Protein AF-A0A2A6LYE6-F1 (afdb_monomer)

Mean predicted aligned error: 15.82 Å

Solvent-accessible surface area (backbone atoms only 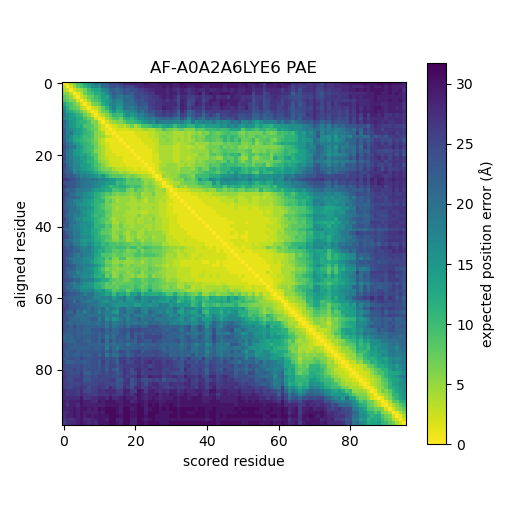— not comparable to full-atom values): 6492 Å² total; per-residue (Å²): 135,87,74,78,87,72,81,78,60,85,68,81,50,65,67,61,54,52,52,49,52,55,52,59,72,58,38,95,79,46,56,61,57,57,50,52,53,49,55,43,49,54,40,27,75,73,64,37,65,67,40,40,50,58,49,45,42,68,74,77,47,66,80,81,79,80,91,74,50,50,97,92,53,65,76,79,84,83,84,83,83,83,83,87,81,78,58,86,91,57,89,84,70,85,84,132

Organism: Rhizobium fredii (NCBI:txid380)

pLDDT: mean 75.56, std 13.83, range [36.78, 95.75]

Radius of gyration: 24.34 Å; Cα contacts (8 Å, |Δi|>4): 29; chains: 1; bounding box: 39×41×71 Å

Foldseek 3Di:
DDDPPPPPDPPPPVVVVVVVVVQVVVDPVSVVVVVVVVVLVVCVVVPPPVSVVVVCCVPVNDDDDDPQADPVGGDDDDDDDDDDDDDPVDPDDDDD

Sequence (96 aa):
MAGNANSGRKQEKPFRDALRMELAAAGEDNKALRKIARALIEKAEAGDMQAIKELADRTDGKVPQALIGDEENPINLIHKIERVIVDAANPDRSGI

Secondary structure (DSSP, 8-state):
----TTSSS----HHHHHHHHHHHHT-TT-HHHHHHHHHHHHHHHTT-HHHHHHHHHHHT-PPPPP----SSS--------------TT-------

Structure (mmCIF, N/CA/C/O backbone):
data_AF-A0A2A6LYE6-F1
#
_entry.id   AF-A0A2A6LYE6-F1
#
loop_
_atom_site.group_PDB
_atom_site.id
_atom_site.type_symbol
_atom_site.label_atom_id
_atom_site.label_alt_id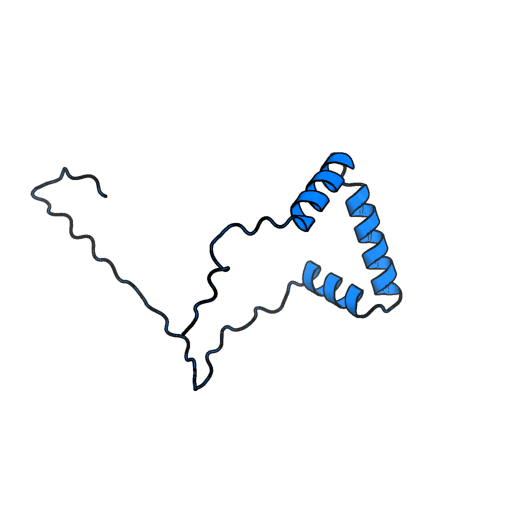
_atom_site.label_comp_id
_atom_site.label_asym_id
_atom_site.label_entity_id
_atom_site.label_seq_id
_atom_site.pdbx_PDB_ins_code
_atom_site.Cartn_x
_atom_site.Cartn_y
_atom_site.Cartn_z
_atom_site.occupancy
_atom_site.B_iso_or_equiv
_atom_site.auth_seq_id
_atom_site.auth_comp_id
_atom_site.auth_asym_id
_atom_site.auth_atom_id
_atom_site.pdbx_PDB_model_num
ATOM 1 N N . MET A 1 1 ? 2.066 -22.760 -28.550 1.00 37.84 1 MET A N 1
ATOM 2 C CA . MET A 1 1 ? 2.335 -21.803 -27.457 1.00 37.84 1 MET A CA 1
ATOM 3 C C . MET A 1 1 ? 1.039 -21.118 -27.058 1.00 37.84 1 MET A C 1
ATOM 5 O O . MET A 1 1 ? 0.419 -20.488 -27.904 1.00 37.84 1 MET A O 1
ATOM 9 N N . ALA A 1 2 ? 0.596 -21.282 -25.811 1.00 41.91 2 ALA A N 1
ATOM 10 C CA . ALA A 1 2 ? -0.600 -20.620 -25.300 1.00 41.91 2 ALA A CA 1
ATOM 11 C C . ALA A 1 2 ? -0.216 -19.240 -24.747 1.00 41.91 2 ALA A C 1
ATOM 13 O O . ALA A 1 2 ? 0.400 -19.139 -23.690 1.00 41.91 2 ALA A O 1
ATOM 14 N N . GLY A 1 3 ? -0.548 -18.179 -25.484 1.00 42.78 3 GLY A N 1
ATOM 15 C CA . GLY A 1 3 ? -0.505 -16.820 -24.956 1.00 42.78 3 GLY A CA 1
ATOM 16 C C . GLY A 1 3 ? -1.565 -16.668 -23.867 1.00 42.78 3 GLY A C 1
ATOM 17 O O . GLY A 1 3 ? -2.716 -17.058 -24.060 1.00 42.78 3 GLY A O 1
ATOM 18 N N . ASN A 1 4 ? -1.176 -16.129 -22.713 1.00 51.19 4 ASN A N 1
ATOM 19 C CA . ASN A 1 4 ? -2.092 -15.798 -21.629 1.00 51.19 4 ASN A CA 1
ATOM 20 C C . ASN A 1 4 ? -3.136 -14.781 -22.134 1.00 51.19 4 ASN A C 1
ATOM 22 O O . ASN A 1 4 ? -2.878 -13.580 -22.172 1.00 51.19 4 ASN A O 1
ATOM 26 N N . ALA A 1 5 ? -4.320 -15.271 -22.511 1.00 50.47 5 ALA A N 1
ATOM 27 C CA . ALA A 1 5 ? -5.446 -14.505 -23.056 1.00 50.47 5 ALA A CA 1
ATOM 28 C C . ALA A 1 5 ? -6.100 -13.537 -22.044 1.00 50.47 5 ALA A C 1
ATOM 30 O O . ALA A 1 5 ? -7.191 -13.020 -22.281 1.00 50.47 5 ALA A O 1
ATOM 31 N N . ASN A 1 6 ? -5.452 -13.296 -20.904 1.00 53.34 6 ASN A N 1
ATOM 32 C CA . ASN A 1 6 ? -6.024 -12.610 -19.756 1.00 53.34 6 ASN A CA 1
ATOM 33 C C . ASN A 1 6 ? -5.364 -11.251 -19.452 1.00 53.34 6 ASN A C 1
ATOM 35 O O . ASN A 1 6 ? -5.666 -10.643 -18.430 1.00 53.34 6 ASN A O 1
ATOM 39 N N . SER A 1 7 ? -4.476 -10.753 -20.322 1.00 53.09 7 SER A N 1
ATOM 40 C CA . SER A 1 7 ? -3.752 -9.486 -20.114 1.00 53.09 7 SER A CA 1
ATOM 41 C C . SER A 1 7 ? -4.482 -8.230 -20.616 1.00 53.09 7 SER A C 1
ATOM 43 O O . SER A 1 7 ? -4.100 -7.126 -20.236 1.00 53.09 7 SER A O 1
ATOM 45 N N . GLY A 1 8 ? -5.528 -8.366 -21.445 1.00 48.09 8 GLY A N 1
ATOM 46 C CA . GLY A 1 8 ? -6.128 -7.228 -22.168 1.00 48.09 8 GLY A CA 1
ATOM 47 C C . GLY A 1 8 ? -7.599 -6.914 -21.877 1.00 48.09 8 GLY A C 1
ATOM 48 O O . GLY A 1 8 ? -8.065 -5.821 -22.194 1.00 48.09 8 GLY A O 1
ATOM 49 N N . ARG A 1 9 ? -8.363 -7.825 -21.267 1.00 49.00 9 ARG A N 1
ATOM 50 C CA . ARG A 1 9 ? -9.756 -7.543 -20.891 1.00 49.00 9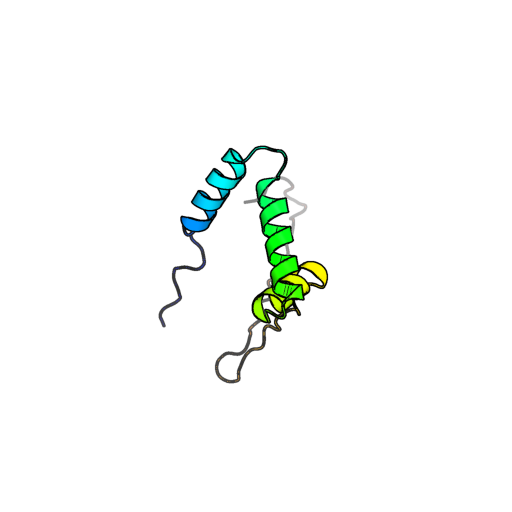 ARG A CA 1
ATOM 51 C C . ARG A 1 9 ? -9.727 -6.937 -19.496 1.00 49.00 9 ARG A C 1
ATOM 53 O O . ARG A 1 9 ? -9.024 -7.470 -18.644 1.00 49.00 9 ARG A O 1
ATOM 60 N N . LYS A 1 10 ? -10.460 -5.843 -19.245 1.00 55.22 10 LYS A N 1
ATOM 61 C CA . LYS A 1 10 ? -10.793 -5.401 -17.879 1.00 55.22 10 LYS A CA 1
ATOM 62 C C . LYS A 1 10 ? -11.335 -6.628 -17.144 1.00 55.22 10 LYS A C 1
ATOM 64 O O . LYS A 1 10 ? -12.518 -6.922 -17.263 1.00 55.22 10 LYS A O 1
ATOM 69 N N . GLN A 1 11 ? -10.479 -7.375 -16.453 1.00 60.09 11 GLN A N 1
ATOM 70 C CA . GLN A 1 11 ? -10.944 -8.344 -15.488 1.00 60.09 11 GLN A CA 1
ATOM 71 C C . GLN A 1 11 ? -11.724 -7.502 -14.503 1.00 60.09 11 GLN A C 1
ATOM 73 O O . GLN A 1 11 ? -11.174 -6.570 -13.904 1.00 60.09 11 GLN A O 1
ATOM 78 N N . GLU A 1 12 ? -13.022 -7.757 -14.436 1.00 60.09 12 GLU A N 1
ATOM 79 C CA . GLU A 1 12 ? -13.829 -7.313 -13.320 1.00 60.09 12 GLU A CA 1
ATOM 80 C C . GLU A 1 12 ? -13.042 -7.736 -12.084 1.00 60.09 12 GLU A C 1
ATOM 82 O O . GLU A 1 12 ? -12.659 -8.897 -11.939 1.00 60.09 12 GLU A O 1
ATOM 87 N N . LYS A 1 13 ? -12.628 -6.751 -11.288 1.00 77.50 13 LYS A N 1
ATOM 88 C CA . LYS A 1 13 ? -11.869 -6.996 -10.067 1.00 77.50 13 LYS A CA 1
ATOM 89 C C . LYS A 1 13 ? -12.919 -6.909 -8.968 1.00 77.50 13 LYS A C 1
ATOM 91 O O . LYS A 1 13 ? -12.981 -5.858 -8.331 1.00 77.50 13 LYS A O 1
ATOM 96 N N . PRO A 1 14 ? -13.748 -7.953 -8.754 1.00 79.56 14 PRO A N 1
ATOM 97 C CA . PRO A 1 14 ? -14.933 -7.867 -7.900 1.00 79.56 14 PRO A CA 1
ATOM 98 C C . PRO A 1 14 ? -14.574 -7.371 -6.501 1.00 79.56 14 PRO A C 1
ATOM 100 O O . PRO A 1 14 ? -15.278 -6.549 -5.929 1.00 79.56 14 PRO A O 1
ATOM 103 N N . PHE A 1 15 ? -13.406 -7.774 -5.995 1.00 73.62 15 PHE A N 1
ATOM 104 C CA . PHE A 1 15 ? -12.888 -7.295 -4.720 1.00 73.62 15 PHE A CA 1
ATOM 105 C C . PHE A 1 15 ? -12.560 -5.795 -4.716 1.00 73.62 15 PHE A C 1
ATOM 107 O O . PHE A 1 15 ? -12.905 -5.088 -3.777 1.00 73.62 15 PHE A O 1
ATOM 114 N N . ARG A 1 16 ? -11.917 -5.280 -5.772 1.00 79.56 16 ARG A N 1
ATOM 115 C CA . ARG A 1 16 ? -11.624 -3.844 -5.893 1.00 79.56 16 ARG A CA 1
ATOM 116 C C . ARG A 1 16 ? -12.914 -3.033 -5.975 1.00 79.56 16 ARG A C 1
ATOM 118 O O . ARG A 1 16 ? -12.973 -1.939 -5.423 1.00 79.56 16 ARG A O 1
ATOM 125 N N . ASP A 1 17 ? -13.906 -3.551 -6.686 1.00 80.62 17 ASP A N 1
ATOM 126 C CA . ASP A 1 17 ? -15.168 -2.855 -6.901 1.00 80.62 17 ASP A CA 1
ATOM 127 C C . ASP A 1 17 ? -16.007 -2.850 -5.612 1.00 80.62 17 ASP A C 1
ATOM 129 O O . ASP A 1 17 ? -16.476 -1.787 -5.214 1.00 80.62 17 ASP A O 1
ATOM 133 N N . ALA A 1 18 ? -16.061 -3.965 -4.875 1.00 82.25 18 ALA A N 1
ATOM 134 C CA . ALA A 1 18 ? -16.644 -4.019 -3.532 1.00 82.25 18 ALA A CA 1
ATOM 135 C C . ALA A 1 18 ? -15.937 -3.065 -2.552 1.00 82.25 18 ALA A C 1
ATOM 137 O O . ALA A 1 18 ? -16.588 -2.277 -1.871 1.00 82.25 18 ALA A O 1
ATOM 138 N N . LEU A 1 19 ? -14.598 -3.055 -2.537 1.00 81.00 19 LEU A N 1
ATOM 139 C CA . LEU A 1 19 ? -13.822 -2.149 -1.686 1.00 81.00 19 LEU A CA 1
ATOM 140 C C . LEU A 1 19 ? -14.129 -0.676 -1.999 1.00 81.00 19 LEU A C 1
ATOM 142 O O . LEU A 1 19 ? -14.228 0.146 -1.095 1.00 81.00 19 LEU A O 1
ATOM 146 N N . ARG A 1 20 ? -14.300 -0.329 -3.279 1.00 81.62 20 ARG A N 1
ATOM 147 C CA . ARG A 1 20 ? -14.683 1.029 -3.691 1.00 81.62 20 ARG A CA 1
ATOM 148 C C . ARG A 1 20 ? -16.083 1.406 -3.219 1.00 81.62 20 ARG A C 1
ATOM 150 O O . ARG A 1 20 ? -16.259 2.542 -2.795 1.00 81.62 20 ARG A O 1
ATOM 157 N N . MET A 1 21 ? -17.047 0.486 -3.279 1.00 83.81 21 MET A N 1
ATOM 158 C CA . MET A 1 21 ? -18.405 0.727 -2.778 1.00 83.81 21 MET A CA 1
ATOM 159 C C . MET A 1 21 ? -18.400 0.983 -1.267 1.00 83.81 21 MET A C 1
ATOM 161 O O . MET A 1 21 ? -18.979 1.968 -0.821 1.00 83.81 21 MET A O 1
ATOM 165 N N . GLU A 1 22 ? -17.673 0.172 -0.497 1.00 82.12 22 GLU A N 1
ATOM 166 C CA . GLU A 1 22 ? -17.530 0.347 0.956 1.00 82.12 22 GLU A CA 1
ATOM 167 C C . GLU A 1 22 ? -16.833 1.665 1.321 1.00 82.12 22 GLU A C 1
ATOM 169 O O . GLU A 1 22 ? -17.257 2.384 2.225 1.00 82.12 22 GLU A O 1
ATOM 174 N N . LEU A 1 23 ? -15.780 2.034 0.585 1.00 79.38 23 LEU A N 1
ATOM 175 C CA . LEU A 1 23 ? -15.088 3.306 0.797 1.00 79.38 23 LEU A CA 1
ATOM 176 C C . LEU A 1 23 ? -15.960 4.515 0.443 1.00 79.38 23 LEU A C 1
ATOM 178 O O . LEU A 1 23 ? -15.900 5.519 1.148 1.00 79.38 23 LEU A O 1
ATOM 182 N N . ALA A 1 24 ? -16.784 4.417 -0.603 1.00 79.12 24 ALA A N 1
ATOM 183 C CA . ALA A 1 24 ? -17.752 5.453 -0.949 1.00 79.12 24 ALA A CA 1
ATOM 184 C C . ALA A 1 24 ? -18.858 5.570 0.115 1.00 79.12 24 ALA A C 1
ATOM 186 O O . ALA A 1 24 ? -19.229 6.679 0.498 1.00 79.12 24 ALA A O 1
ATOM 187 N N . ALA A 1 25 ? -19.332 4.441 0.650 1.00 80.38 25 ALA A N 1
ATOM 188 C CA . ALA A 1 25 ? -20.306 4.407 1.740 1.00 80.38 25 ALA A CA 1
ATOM 189 C C . ALA A 1 25 ? -19.748 4.985 3.056 1.00 80.38 25 ALA A C 1
ATOM 191 O O . ALA A 1 25 ? -20.492 5.569 3.841 1.00 80.38 25 ALA A O 1
ATOM 192 N N . ALA A 1 26 ? -18.433 4.888 3.283 1.00 76.12 26 ALA A N 1
ATOM 193 C CA . ALA A 1 26 ? -17.757 5.448 4.455 1.00 76.12 26 ALA A CA 1
ATOM 194 C C . ALA A 1 26 ? -17.659 6.993 4.466 1.00 76.12 26 ALA A C 1
ATOM 196 O O . ALA A 1 26 ? -17.189 7.567 5.457 1.00 76.12 26 ALA A O 1
ATOM 197 N N . GLY A 1 27 ? -18.116 7.660 3.401 1.00 72.88 27 GLY A N 1
ATOM 198 C CA . GLY A 1 27 ? -18.216 9.114 3.283 1.00 72.88 27 GLY A CA 1
ATOM 199 C C . GLY A 1 27 ? -16.949 9.802 2.762 1.00 72.88 27 GLY A C 1
ATOM 200 O O . GLY A 1 27 ? -15.842 9.268 2.818 1.00 72.88 27 GLY A O 1
ATOM 201 N N . GLU A 1 28 ? -17.116 11.039 2.283 1.00 69.38 28 GLU A N 1
ATOM 202 C CA . GLU A 1 28 ? -16.081 11.820 1.570 1.00 69.38 28 GLU A CA 1
ATOM 203 C C . GLU A 1 28 ? -14.830 12.118 2.406 1.00 69.38 28 GLU A C 1
ATOM 205 O O . GLU A 1 28 ? -13.738 12.358 1.895 1.00 69.38 28 GLU A O 1
ATOM 210 N N . ASP A 1 29 ? -14.979 12.056 3.722 1.00 69.19 29 ASP A N 1
ATOM 211 C CA . ASP A 1 29 ? -13.967 12.463 4.679 1.00 69.19 29 ASP A CA 1
ATOM 212 C C . ASP A 1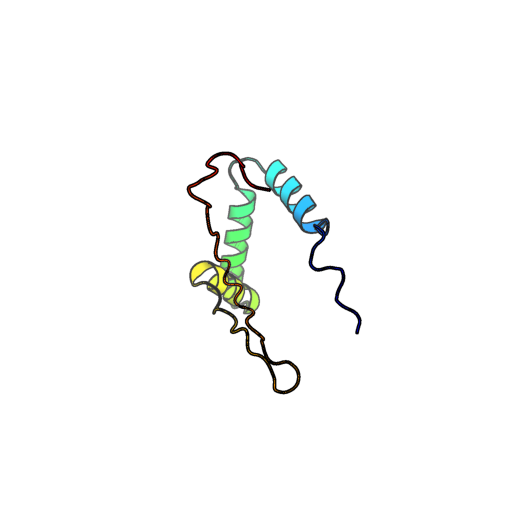 29 ? -12.856 11.402 4.845 1.00 69.19 29 ASP A C 1
ATOM 214 O O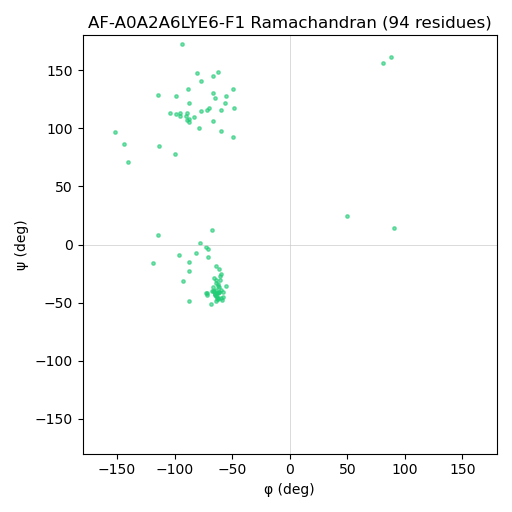 . ASP A 1 29 ? -11.965 11.550 5.680 1.00 69.19 29 ASP A O 1
ATOM 218 N N . ASN A 1 30 ? -12.906 10.280 4.111 1.00 72.31 30 ASN A N 1
ATOM 219 C CA . ASN A 1 30 ? -11.896 9.210 4.131 1.00 72.31 30 ASN A CA 1
ATOM 220 C C . ASN A 1 30 ? -11.523 8.733 5.555 1.00 72.31 30 ASN A C 1
ATOM 222 O O . ASN A 1 30 ? -10.423 8.233 5.809 1.00 72.31 30 ASN A O 1
ATOM 226 N N . LYS A 1 31 ? -12.425 8.906 6.533 1.00 80.56 31 LYS A N 1
ATOM 227 C CA . LYS A 1 31 ? -12.170 8.596 7.950 1.00 80.56 31 LYS A CA 1
ATOM 228 C C . LYS A 1 31 ? -11.873 7.112 8.144 1.00 80.56 31 LYS A C 1
ATOM 230 O O . LYS A 1 31 ? -11.003 6.774 8.944 1.00 80.56 31 LYS A O 1
ATOM 235 N N . ALA A 1 32 ? -12.540 6.248 7.380 1.00 79.81 32 ALA A N 1
ATOM 236 C CA . ALA A 1 32 ? -12.265 4.815 7.359 1.00 79.81 32 ALA A CA 1
ATOM 237 C C . ALA A 1 32 ? -10.838 4.509 6.873 1.00 79.81 32 ALA A C 1
ATOM 239 O O . ALA A 1 32 ? -10.107 3.795 7.557 1.00 79.81 32 ALA A O 1
ATOM 240 N N . LEU A 1 33 ? -10.385 5.130 5.777 1.00 82.88 33 LEU A N 1
ATOM 241 C CA . LEU A 1 33 ? -9.007 4.971 5.291 1.00 82.88 33 LEU A CA 1
ATOM 242 C C . LEU A 1 33 ? -7.976 5.450 6.314 1.00 82.88 33 LEU A C 1
ATOM 244 O O . LEU A 1 33 ? -6.984 4.767 6.547 1.00 82.88 33 LEU A O 1
ATOM 248 N N . ARG A 1 34 ? -8.231 6.577 6.990 1.00 83.88 34 ARG A N 1
ATOM 249 C CA . ARG A 1 34 ? -7.348 7.091 8.053 1.00 83.88 34 ARG A CA 1
ATOM 250 C C . ARG A 1 34 ? -7.263 6.160 9.267 1.00 83.88 34 ARG A C 1
ATOM 252 O O . ARG A 1 34 ? -6.242 6.148 9.949 1.00 83.88 34 ARG A O 1
ATOM 259 N N . LYS A 1 35 ? -8.321 5.401 9.572 1.00 88.00 35 LYS A N 1
ATOM 260 C CA . LYS A 1 35 ? -8.283 4.364 10.618 1.00 88.00 35 LYS A CA 1
ATOM 261 C C . LYS A 1 35 ? -7.454 3.159 10.173 1.00 88.00 35 LYS A C 1
ATOM 263 O O . LYS A 1 35 ? -6.620 2.693 10.938 1.00 88.00 35 LYS A O 1
ATOM 268 N N . ILE A 1 36 ? -7.628 2.712 8.930 1.00 88.50 36 ILE A N 1
ATOM 269 C CA . ILE A 1 36 ? -6.849 1.602 8.360 1.00 88.50 36 ILE A CA 1
ATOM 270 C C . ILE A 1 36 ? -5.358 1.961 8.295 1.00 88.50 36 ILE A C 1
ATOM 272 O O . ILE A 1 36 ? -4.516 1.147 8.656 1.00 88.50 36 ILE A O 1
ATOM 276 N N . ALA A 1 37 ? -5.026 3.192 7.897 1.00 86.19 37 ALA A N 1
ATOM 277 C CA . ALA A 1 37 ? -3.649 3.678 7.872 1.00 86.19 37 ALA A CA 1
ATOM 278 C C . ALA A 1 37 ? -3.008 3.691 9.270 1.00 86.19 37 ALA A C 1
ATOM 280 O O . ALA A 1 37 ? -1.864 3.276 9.411 1.00 86.19 37 ALA A O 1
ATOM 281 N N . ARG A 1 38 ? -3.750 4.097 10.311 1.00 90.38 38 ARG A N 1
ATOM 282 C CA . ARG A 1 38 ? -3.267 4.022 11.700 1.00 90.38 38 ARG A CA 1
ATOM 283 C C . ARG A 1 38 ? -2.982 2.589 12.140 1.00 90.38 38 ARG A C 1
ATOM 285 O O . ARG A 1 38 ? -1.899 2.328 12.639 1.00 90.38 38 ARG A O 1
ATOM 292 N N . ALA A 1 39 ? -3.892 1.657 11.859 1.00 93.00 39 ALA A N 1
ATOM 293 C CA . ALA A 1 39 ? -3.678 0.244 12.175 1.00 93.00 39 ALA A CA 1
ATOM 294 C C . ALA A 1 39 ? -2.468 -0.355 11.430 1.00 93.00 39 ALA A C 1
ATOM 296 O O . ALA A 1 39 ? -1.776 -1.218 11.963 1.00 93.00 39 ALA A O 1
ATOM 297 N N . LEU A 1 40 ? -2.199 0.095 10.198 1.00 90.44 40 LEU A N 1
ATOM 298 C CA . LEU A 1 40 ? -1.003 -0.307 9.454 1.00 90.44 40 LEU A CA 1
ATOM 299 C C . LEU A 1 40 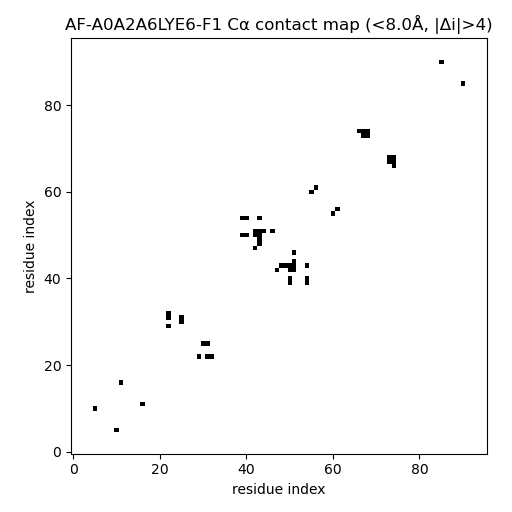? 0.279 0.177 10.145 1.00 90.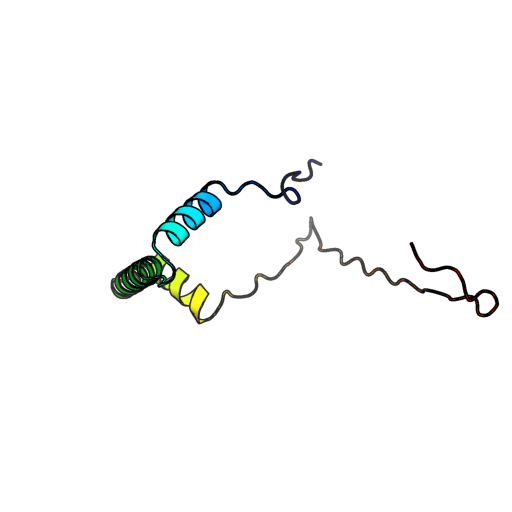44 40 LEU A C 1
ATOM 301 O O . LEU A 1 40 ? 1.225 -0.597 10.259 1.00 90.44 40 LEU A O 1
ATOM 305 N N . ILE A 1 41 ? 0.294 1.428 10.611 1.00 90.75 41 ILE A N 1
ATOM 306 C CA . ILE A 1 41 ? 1.431 2.012 11.336 1.00 90.75 41 ILE A CA 1
ATOM 307 C C . ILE A 1 41 ? 1.654 1.273 12.658 1.00 90.75 41 ILE A C 1
ATOM 309 O O . ILE A 1 41 ? 2.761 0.813 12.901 1.00 90.75 41 ILE A O 1
ATOM 313 N N . GLU A 1 42 ? 0.604 1.059 13.454 1.00 95.44 42 GLU A N 1
ATOM 314 C CA . GLU A 1 42 ? 0.695 0.328 14.728 1.00 95.44 42 GLU A CA 1
ATOM 315 C C . GLU A 1 42 ? 1.251 -1.095 14.540 1.00 95.44 42 GLU A C 1
ATOM 317 O O . GLU A 1 42 ? 2.090 -1.551 15.315 1.00 95.44 42 GLU A O 1
ATOM 322 N N . LYS A 1 43 ? 0.834 -1.804 13.480 1.00 92.94 43 LYS A N 1
ATOM 323 C CA . LYS A 1 43 ? 1.391 -3.128 13.155 1.00 92.94 43 LYS A CA 1
ATOM 324 C C . LYS A 1 43 ? 2.859 -3.067 12.746 1.00 92.94 43 LYS A C 1
ATOM 326 O O . LYS A 1 43 ? 3.629 -3.944 13.132 1.00 92.94 43 LYS A O 1
ATOM 331 N N . ALA A 1 44 ? 3.245 -2.054 11.974 1.00 91.69 44 ALA A N 1
ATOM 332 C CA . ALA A 1 44 ? 4.637 -1.858 11.593 1.00 91.69 44 ALA A CA 1
ATOM 333 C C . ALA A 1 44 ? 5.513 -1.546 12.821 1.00 91.69 44 ALA A C 1
ATOM 335 O O . ALA A 1 44 ? 6.578 -2.139 12.971 1.00 91.69 44 ALA A O 1
ATOM 336 N N . GLU A 1 45 ? 5.036 -0.698 13.739 1.00 92.00 45 GLU A N 1
ATOM 337 C CA . GLU A 1 45 ? 5.702 -0.398 15.017 1.00 92.00 45 GLU A CA 1
ATOM 338 C C . GLU A 1 45 ? 5.832 -1.638 15.913 1.00 92.00 45 GLU A C 1
ATOM 340 O O . GLU A 1 45 ? 6.852 -1.820 16.576 1.00 92.00 45 GLU A O 1
ATOM 345 N N . ALA A 1 46 ? 4.840 -2.532 15.887 1.00 95.75 46 ALA A N 1
ATOM 346 C CA . ALA A 1 46 ? 4.874 -3.810 16.599 1.00 95.75 46 ALA A CA 1
ATOM 347 C C . ALA A 1 46 ? 5.831 -4.854 15.982 1.00 95.75 46 ALA A C 1
ATOM 349 O O . ALA A 1 46 ? 5.964 -5.952 16.522 1.00 95.75 46 ALA A O 1
ATOM 350 N N . GLY A 1 47 ? 6.500 -4.539 14.867 1.00 91.19 47 GLY A N 1
ATOM 351 C CA . GLY A 1 47 ? 7.487 -5.415 14.233 1.00 91.19 47 GLY A CA 1
ATOM 352 C C . GLY A 1 47 ? 6.925 -6.375 13.180 1.00 91.19 47 GLY A C 1
ATOM 353 O O . GLY A 1 47 ? 7.625 -7.307 12.781 1.00 91.19 47 GLY A O 1
ATOM 354 N N . ASP A 1 48 ? 5.690 -6.178 12.703 1.00 95.31 48 ASP A N 1
ATOM 355 C CA . ASP A 1 48 ? 5.149 -6.954 11.581 1.00 95.31 48 ASP A CA 1
ATOM 356 C C . ASP A 1 48 ? 5.917 -6.616 10.294 1.00 95.31 48 ASP A C 1
ATOM 358 O O . ASP A 1 48 ? 5.750 -5.553 9.689 1.00 95.31 48 ASP A O 1
ATOM 362 N N . MET A 1 49 ? 6.757 -7.553 9.854 1.00 91.44 49 MET A N 1
ATOM 363 C CA . MET A 1 49 ? 7.624 -7.380 8.691 1.00 91.44 49 MET A CA 1
ATOM 364 C C . MET A 1 49 ? 6.846 -7.127 7.391 1.00 91.44 49 MET A C 1
ATOM 366 O O . MET A 1 49 ? 7.333 -6.422 6.505 1.00 91.44 49 MET A O 1
ATOM 370 N N . GLN A 1 50 ? 5.629 -7.668 7.261 1.00 92.50 50 GLN A N 1
ATOM 371 C CA . GLN A 1 50 ? 4.788 -7.420 6.093 1.00 92.50 50 GLN A CA 1
ATOM 372 C C . GLN A 1 50 ? 4.241 -5.990 6.114 1.00 92.50 50 GLN A C 1
ATOM 374 O O . GLN A 1 50 ? 4.248 -5.321 5.079 1.00 92.50 50 GLN A O 1
ATOM 379 N N . ALA A 1 51 ? 3.815 -5.503 7.282 1.00 89.81 51 ALA A N 1
ATOM 380 C CA . ALA A 1 51 ? 3.358 -4.125 7.447 1.00 89.81 51 ALA A CA 1
ATOM 381 C C . ALA A 1 51 ? 4.491 -3.113 7.211 1.00 89.81 51 ALA A C 1
ATOM 383 O O . ALA A 1 51 ? 4.281 -2.132 6.499 1.00 89.81 51 ALA A O 1
ATOM 384 N N . ILE A 1 52 ? 5.694 -3.380 7.737 1.00 88.75 52 ILE A N 1
ATOM 385 C CA . ILE A 1 52 ? 6.893 -2.549 7.530 1.00 88.75 52 ILE A CA 1
ATOM 386 C C . ILE A 1 52 ? 7.226 -2.444 6.040 1.00 88.75 52 ILE A C 1
ATOM 388 O O . ILE A 1 52 ? 7.427 -1.344 5.528 1.00 88.75 52 ILE A O 1
ATOM 392 N N . LYS A 1 53 ? 7.234 -3.574 5.322 1.00 89.94 53 LYS A N 1
ATOM 393 C CA . LYS A 1 53 ? 7.514 -3.594 3.882 1.00 89.94 53 LYS A CA 1
ATOM 394 C C . LYS A 1 53 ? 6.467 -2.821 3.080 1.00 89.94 53 LYS A C 1
ATOM 396 O O . LYS A 1 53 ? 6.824 -2.024 2.222 1.00 89.94 53 LYS A O 1
ATOM 401 N N . GLU A 1 54 ? 5.183 -3.039 3.359 1.00 89.81 54 GLU A N 1
ATOM 402 C CA . GLU A 1 54 ? 4.095 -2.317 2.688 1.00 89.81 54 GLU A CA 1
ATOM 403 C C . GLU A 1 54 ? 4.116 -0.811 2.981 1.00 89.81 54 GLU A C 1
ATOM 405 O O . GLU A 1 54 ? 3.732 -0.020 2.119 1.00 89.81 54 GLU A O 1
ATOM 410 N N . LEU A 1 55 ? 4.548 -0.406 4.179 1.00 87.50 55 LEU A N 1
ATOM 411 C CA . LEU A 1 55 ? 4.725 0.998 4.536 1.00 87.50 55 LEU A CA 1
ATOM 412 C C . LEU A 1 55 ? 5.890 1.618 3.750 1.00 87.50 55 LEU A C 1
ATOM 414 O O . LEU A 1 55 ? 5.673 2.618 3.068 1.00 87.50 55 LEU A O 1
ATOM 418 N N . ALA A 1 56 ? 7.066 0.980 3.765 1.00 84.88 56 ALA A N 1
ATOM 419 C CA . ALA A 1 56 ? 8.253 1.423 3.028 1.00 84.88 56 ALA A CA 1
ATOM 420 C C . ALA A 1 56 ? 7.995 1.522 1.512 1.00 84.88 56 ALA A C 1
ATOM 422 O O . ALA A 1 56 ? 8.277 2.543 0.891 1.00 84.88 56 ALA A O 1
ATOM 423 N N . ASP A 1 57 ? 7.346 0.512 0.923 1.00 87.75 57 ASP A N 1
ATOM 424 C CA . ASP A 1 57 ? 6.988 0.480 -0.502 1.00 87.75 57 ASP A CA 1
ATOM 425 C C . ASP A 1 57 ? 6.068 1.650 -0.922 1.00 87.75 57 ASP A C 1
ATOM 427 O O . ASP A 1 57 ? 6.031 2.015 -2.102 1.00 87.75 57 ASP A O 1
ATOM 431 N N . ARG A 1 58 ? 5.288 2.219 0.011 1.00 85.88 58 ARG A N 1
ATOM 432 C CA . ARG A 1 58 ? 4.358 3.336 -0.243 1.00 85.88 58 ARG A CA 1
ATOM 433 C C . ARG A 1 58 ? 4.975 4.706 0.007 1.00 85.88 58 ARG A C 1
ATOM 435 O O . ARG A 1 58 ? 4.549 5.655 -0.646 1.00 85.88 58 ARG A O 1
ATOM 442 N N . THR A 1 59 ? 5.910 4.821 0.949 1.00 83.50 59 THR A N 1
ATOM 443 C CA . THR A 1 59 ? 6.576 6.090 1.280 1.00 83.50 59 THR A CA 1
ATOM 444 C C . THR A 1 59 ? 7.796 6.333 0.408 1.00 83.50 59 THR A C 1
ATOM 446 O O . THR A 1 59 ? 7.910 7.400 -0.188 1.00 83.50 59 THR A O 1
ATOM 449 N N . ASP A 1 60 ? 8.663 5.331 0.289 1.00 74.88 60 ASP A N 1
ATOM 450 C CA . ASP A 1 60 ? 9.951 5.441 -0.405 1.00 74.88 60 ASP A CA 1
ATOM 451 C C . ASP A 1 60 ? 9.866 4.945 -1.855 1.00 74.88 60 ASP A C 1
ATOM 453 O O . ASP A 1 60 ? 10.769 5.164 -2.664 1.00 74.88 60 ASP A O 1
ATOM 457 N N . GLY A 1 61 ? 8.733 4.329 -2.204 1.00 70.94 61 GLY A N 1
ATOM 458 C CA . GLY A 1 61 ? 8.491 3.737 -3.509 1.00 70.94 61 GLY A CA 1
ATOM 459 C C . GLY A 1 61 ? 9.120 2.352 -3.638 1.00 70.94 61 GLY A C 1
ATOM 460 O O . GLY A 1 61 ? 10.076 1.987 -2.957 1.00 70.94 61 GLY A O 1
ATOM 461 N N . LYS A 1 62 ? 8.567 1.545 -4.546 1.00 75.75 62 LYS A N 1
ATOM 462 C CA . LYS A 1 62 ? 9.135 0.231 -4.858 1.00 75.75 62 LYS A CA 1
ATOM 463 C C . LYS A 1 62 ? 10.352 0.394 -5.757 1.00 75.75 62 LYS A C 1
ATOM 465 O O . LYS A 1 62 ? 10.319 1.180 -6.705 1.00 75.75 62 LYS A O 1
ATOM 470 N N . VAL A 1 63 ? 11.385 -0.412 -5.518 1.00 73.75 63 VAL A N 1
ATOM 471 C CA . VAL A 1 63 ? 12.511 -0.529 -6.450 1.00 73.75 63 VAL A CA 1
ATOM 472 C C . VAL A 1 63 ? 11.960 -0.920 -7.829 1.00 73.75 63 VAL A C 1
ATOM 474 O O . VAL A 1 63 ? 11.189 -1.883 -7.914 1.00 73.75 63 VAL A O 1
ATOM 477 N N . PRO A 1 64 ? 12.306 -0.191 -8.908 1.00 72.31 64 PRO A N 1
ATOM 478 C CA . PRO A 1 64 ? 11.884 -0.551 -10.252 1.00 72.31 64 PRO A CA 1
ATOM 479 C C . PRO A 1 64 ? 12.336 -1.974 -10.573 1.00 72.31 64 PRO A C 1
ATOM 481 O O . PRO A 1 64 ? 13.528 -2.279 -10.531 1.00 72.31 64 PRO A O 1
ATOM 484 N N . GLN A 1 65 ? 11.387 -2.851 -10.898 1.00 77.12 65 GLN A N 1
ATOM 485 C CA . GLN A 1 65 ? 11.733 -4.192 -11.342 1.00 77.12 65 GLN A CA 1
ATOM 486 C C . GLN A 1 65 ? 12.369 -4.090 -12.730 1.00 77.12 65 GLN A C 1
ATOM 488 O O . GLN A 1 65 ? 11.723 -3.649 -13.682 1.00 77.12 65 GLN A O 1
ATOM 493 N N . ALA A 1 66 ? 13.629 -4.502 -12.846 1.00 75.88 66 ALA A N 1
ATOM 494 C CA . ALA A 1 66 ? 14.290 -4.586 -14.137 1.00 75.88 66 ALA A CA 1
ATOM 495 C C . ALA A 1 66 ? 13.591 -5.649 -15.002 1.00 75.88 66 ALA A C 1
ATOM 497 O O . ALA A 1 66 ? 13.424 -6.797 -14.583 1.00 75.88 66 ALA A O 1
ATOM 498 N N . LEU A 1 67 ? 13.178 -5.261 -16.209 1.00 73.88 67 LEU A N 1
ATOM 499 C CA . LEU A 1 67 ? 12.768 -6.200 -17.247 1.00 73.88 67 LEU A CA 1
ATOM 500 C C . LEU A 1 67 ? 14.054 -6.762 -17.859 1.00 73.88 67 LEU A C 1
ATOM 502 O O . LEU A 1 67 ? 14.709 -6.084 -18.647 1.00 73.88 67 LEU A O 1
ATOM 506 N N . ILE A 1 6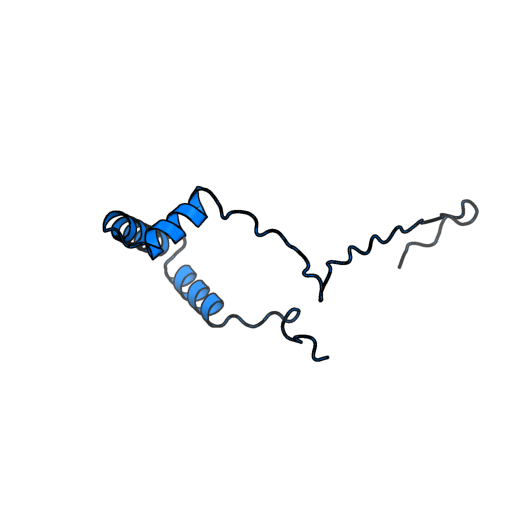8 ? 14.438 -7.967 -17.446 1.00 75.56 68 ILE A N 1
ATOM 507 C CA . ILE A 1 68 ? 15.629 -8.670 -17.936 1.00 75.56 68 ILE A CA 1
ATOM 508 C C . ILE A 1 68 ? 15.146 -9.912 -18.686 1.00 75.56 68 ILE A C 1
ATOM 510 O O . ILE A 1 68 ? 14.311 -10.650 -18.167 1.00 75.56 68 ILE A O 1
ATOM 514 N N . GLY A 1 69 ? 15.624 -10.101 -19.917 1.00 76.25 69 GLY A N 1
ATOM 515 C CA . GLY A 1 69 ? 15.410 -11.341 -20.667 1.00 76.25 69 GLY A CA 1
ATOM 516 C C . GLY A 1 69 ? 16.399 -12.411 -20.218 1.00 76.25 69 GLY A C 1
ATOM 517 O O . GLY A 1 69 ? 17.521 -12.078 -19.840 1.00 76.25 69 GLY A O 1
ATOM 518 N N . ASP A 1 70 ? 15.988 -13.673 -20.250 1.00 77.69 70 ASP A N 1
ATOM 519 C CA . ASP A 1 70 ? 16.884 -14.816 -20.044 1.00 77.69 70 ASP A CA 1
ATOM 520 C C . ASP A 1 70 ? 17.419 -15.345 -21.394 1.00 77.69 70 ASP A C 1
ATOM 522 O O . ASP A 1 70 ? 17.016 -14.864 -22.456 1.00 77.69 70 ASP A O 1
ATOM 526 N N . GLU A 1 71 ? 18.369 -16.291 -21.371 1.00 76.81 71 GLU A N 1
ATOM 527 C CA . GLU A 1 71 ? 18.956 -16.864 -22.600 1.00 76.81 71 GLU A CA 1
ATOM 528 C C . GLU A 1 71 ? 17.917 -17.568 -23.491 1.00 76.81 71 GLU A C 1
ATOM 530 O O . GLU A 1 71 ? 18.084 -17.600 -24.710 1.00 76.81 71 GLU A O 1
ATOM 535 N N . GLU A 1 72 ? 16.830 -18.089 -22.916 1.00 77.56 72 GLU A N 1
ATOM 536 C CA . GLU A 1 72 ? 15.752 -18.753 -23.658 1.00 77.56 72 GLU A CA 1
ATOM 537 C C . GLU A 1 72 ? 14.679 -17.760 -24.153 1.00 77.56 72 GLU A C 1
ATOM 539 O O . GLU A 1 72 ? 13.984 -18.030 -25.134 1.00 77.56 72 GLU A O 1
ATOM 544 N N . ASN A 1 73 ? 14.561 -16.592 -23.514 1.00 74.88 73 ASN A N 1
ATOM 545 C CA . ASN A 1 73 ? 13.546 -15.563 -23.737 1.00 74.88 73 ASN A CA 1
ATOM 546 C C . ASN A 1 73 ? 14.163 -14.150 -23.663 1.00 74.88 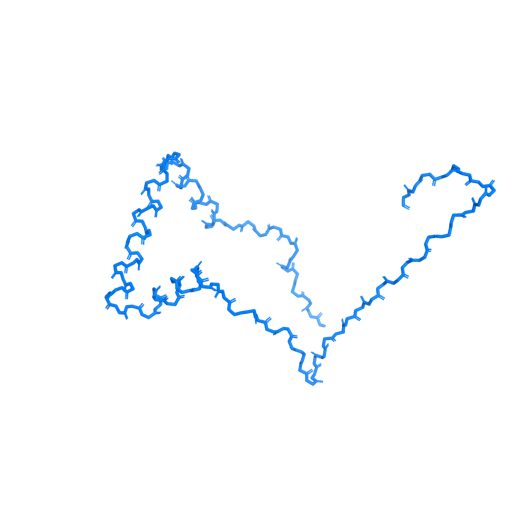73 ASN A C 1
ATOM 548 O O . ASN A 1 73 ? 13.886 -13.380 -22.731 1.00 74.88 73 ASN A O 1
ATOM 552 N N . PRO A 1 74 ? 14.976 -13.758 -24.661 1.00 80.31 74 PRO A N 1
ATOM 553 C CA . PRO A 1 74 ? 15.533 -12.415 -24.728 1.00 80.31 74 PRO A CA 1
ATOM 554 C C . PRO A 1 74 ? 14.439 -11.364 -24.976 1.00 80.31 74 PRO A C 1
ATOM 556 O O . PRO A 1 74 ? 13.480 -11.581 -25.723 1.00 80.31 74 PRO A O 1
ATOM 559 N N . ILE A 1 75 ? 14.597 -10.179 -24.377 1.00 78.88 75 ILE A N 1
ATOM 560 C CA . ILE A 1 75 ? 13.686 -9.049 -24.608 1.00 78.88 75 ILE A CA 1
ATOM 561 C C . ILE A 1 75 ? 14.007 -8.418 -25.965 1.00 78.88 75 ILE A C 1
ATOM 563 O O . ILE A 1 75 ? 15.062 -7.817 -26.149 1.00 78.88 75 ILE A O 1
ATOM 567 N N . ASN A 1 76 ? 13.059 -8.501 -26.899 1.00 80.19 76 ASN A N 1
ATOM 568 C CA . ASN A 1 76 ? 13.149 -7.847 -28.202 1.00 80.19 76 ASN A CA 1
ATOM 569 C C . ASN A 1 76 ? 12.432 -6.489 -28.166 1.00 80.19 76 ASN A C 1
ATOM 571 O O . ASN A 1 76 ? 11.203 -6.433 -28.092 1.00 80.19 76 ASN A O 1
ATOM 575 N N . LEU A 1 77 ? 13.182 -5.385 -28.242 1.00 77.38 77 LEU A N 1
ATOM 576 C CA . LEU A 1 77 ? 12.614 -4.047 -28.431 1.00 77.38 77 LEU A CA 1
ATOM 577 C C . LEU A 1 77 ? 12.356 -3.798 -29.925 1.00 77.38 77 LEU A C 1
ATOM 579 O O . LEU A 1 77 ? 13.286 -3.632 -30.710 1.00 77.38 77 LEU A O 1
ATOM 583 N N . ILE A 1 78 ? 11.084 -3.750 -30.328 1.00 80.56 78 ILE A N 1
ATOM 584 C CA . ILE A 1 78 ? 10.694 -3.398 -31.701 1.00 80.56 78 ILE A CA 1
ATOM 585 C C . ILE A 1 78 ? 10.523 -1.879 -31.783 1.00 80.56 78 ILE A C 1
ATOM 587 O O . ILE A 1 78 ? 9.543 -1.326 -31.287 1.00 80.56 78 ILE A O 1
ATOM 591 N N . HIS A 1 79 ? 11.467 -1.198 -32.429 1.00 72.75 79 HIS A N 1
ATOM 592 C CA . HIS A 1 79 ? 11.356 0.230 -32.722 1.00 72.75 79 HIS A CA 1
ATOM 593 C C . HIS A 1 79 ? 10.676 0.403 -34.085 1.00 72.75 79 HIS A C 1
ATOM 595 O O . HIS A 1 79 ? 11.261 0.081 -35.119 1.00 72.75 79 HIS A O 1
ATOM 601 N N . LYS A 1 80 ? 9.438 0.908 -34.105 1.00 81.94 80 LYS A N 1
ATOM 602 C CA . LYS A 1 80 ? 8.751 1.276 -35.350 1.00 81.94 80 LYS A CA 1
ATOM 603 C C . LYS A 1 80 ? 9.082 2.729 -35.688 1.00 81.94 80 LYS A C 1
ATOM 605 O O . LYS A 1 80 ? 8.682 3.632 -34.961 1.00 81.94 80 LYS A O 1
ATOM 610 N N . ILE A 1 81 ? 9.811 2.952 -36.780 1.00 81.88 81 ILE A N 1
ATOM 611 C CA . ILE A 1 81 ? 10.022 4.293 -37.336 1.00 81.88 81 ILE A CA 1
ATOM 612 C C . ILE A 1 81 ? 9.037 4.469 -38.491 1.00 81.88 81 ILE A C 1
ATOM 614 O O . ILE A 1 81 ? 9.160 3.802 -39.516 1.00 81.88 81 ILE A O 1
ATOM 618 N N . GLU A 1 82 ? 8.066 5.364 -38.329 1.00 81.25 82 GLU A N 1
ATOM 619 C CA . GLU A 1 82 ? 7.150 5.759 -39.400 1.00 81.25 82 GLU A CA 1
ATOM 620 C C . GLU A 1 82 ? 7.619 7.079 -40.014 1.00 81.25 82 GLU A C 1
ATOM 622 O O . GLU A 1 82 ? 7.856 8.058 -39.307 1.00 81.25 82 GLU A O 1
ATOM 627 N N . ARG A 1 83 ? 7.770 7.113 -41.342 1.00 73.25 83 ARG A N 1
ATOM 628 C CA . ARG A 1 83 ? 7.967 8.358 -42.090 1.00 73.25 83 ARG A CA 1
ATOM 629 C C . ARG A 1 83 ? 6.659 8.711 -42.778 1.00 73.25 83 ARG A C 1
ATOM 631 O O . ARG A 1 83 ? 6.238 8.005 -43.689 1.00 73.25 83 ARG A O 1
ATOM 638 N N . VAL A 1 84 ? 6.044 9.811 -42.356 1.00 82.12 84 VAL A N 1
ATOM 639 C CA . VAL A 1 84 ? 4.902 10.408 -43.053 1.00 82.12 84 VAL A CA 1
ATOM 640 C C . VAL A 1 84 ? 5.459 11.361 -44.104 1.00 82.12 84 VAL A C 1
ATOM 642 O O . VAL A 1 84 ? 6.024 12.399 -43.769 1.00 82.12 84 VAL A O 1
ATOM 645 N N . ILE A 1 85 ? 5.357 10.977 -45.376 1.00 78.19 85 ILE A N 1
ATOM 646 C CA . ILE A 1 85 ? 5.704 11.844 -46.505 1.00 78.19 85 ILE A CA 1
ATOM 647 C C . ILE A 1 85 ? 4.405 12.497 -46.969 1.00 78.19 85 ILE A C 1
ATOM 649 O O . ILE A 1 85 ? 3.506 11.808 -47.446 1.00 78.19 85 ILE A O 1
ATOM 653 N N . VAL A 1 86 ? 4.301 13.814 -46.796 1.00 74.31 86 VAL A N 1
ATOM 654 C CA . VAL A 1 86 ? 3.188 14.604 -47.331 1.00 74.31 86 VAL A CA 1
ATOM 655 C C . VAL A 1 86 ? 3.561 15.026 -48.748 1.00 74.31 86 VAL A C 1
ATOM 657 O O . VAL A 1 86 ? 4.596 15.660 -48.951 1.00 74.31 86 VAL A O 1
ATOM 660 N N . ASP A 1 87 ? 2.737 14.653 -49.724 1.00 73.19 87 ASP A N 1
ATOM 661 C CA . ASP A 1 87 ? 2.858 15.158 -51.089 1.00 73.19 87 ASP A CA 1
ATOM 662 C C . ASP A 1 87 ? 2.406 16.625 -51.121 1.00 73.19 87 ASP A C 1
ATOM 664 O O . ASP A 1 87 ? 1.244 16.940 -50.863 1.00 73.19 87 ASP A O 1
ATOM 668 N N . ALA A 1 88 ? 3.330 17.535 -51.433 1.00 66.88 88 ALA A N 1
ATOM 669 C CA . ALA A 1 88 ? 3.042 18.964 -51.524 1.00 66.88 88 ALA A CA 1
ATOM 670 C C . ALA A 1 88 ? 2.041 19.303 -52.647 1.00 66.88 88 ALA A C 1
ATOM 672 O O . ALA A 1 88 ? 1.440 20.375 -52.618 1.00 66.88 88 ALA A O 1
ATOM 673 N N . ALA A 1 89 ? 1.847 18.406 -53.622 1.00 67.88 89 ALA A N 1
ATOM 674 C CA . ALA A 1 89 ? 0.904 18.595 -54.719 1.00 67.88 89 ALA A CA 1
ATOM 675 C C . ALA A 1 89 ? -0.553 18.258 -54.350 1.00 67.88 89 ALA A C 1
ATOM 677 O O . ALA A 1 89 ? -1.447 18.527 -55.153 1.00 67.88 89 ALA A O 1
ATOM 678 N N . ASN A 1 90 ? -0.820 17.691 -53.165 1.00 64.69 90 ASN A N 1
ATOM 679 C CA . ASN A 1 90 ? -2.177 17.343 -52.749 1.00 64.69 90 ASN A CA 1
ATOM 680 C C . ASN A 1 90 ? -2.397 17.564 -51.236 1.00 64.69 90 ASN A C 1
ATOM 682 O O . ASN A 1 90 ? -2.220 16.637 -50.444 1.00 64.69 90 ASN A O 1
ATOM 686 N N . PRO A 1 91 ? -2.777 18.788 -50.818 1.00 61.84 91 PRO A N 1
ATOM 687 C CA . PRO A 1 91 ? -2.904 19.154 -49.404 1.00 61.84 91 PRO A CA 1
ATOM 688 C C . PRO A 1 91 ? -4.103 18.510 -48.686 1.00 61.84 91 PRO A C 1
ATOM 690 O O . PRO A 1 91 ? -4.155 18.552 -47.458 1.00 61.84 91 PRO A O 1
ATOM 693 N N . ASP A 1 92 ? -5.032 17.880 -49.412 1.00 66.06 92 ASP A N 1
ATOM 694 C CA . ASP A 1 92 ? -6.279 17.367 -48.847 1.00 66.06 92 ASP A CA 1
ATOM 695 C C . ASP A 1 92 ? -6.348 15.840 -48.890 1.00 66.06 92 ASP A C 1
ATOM 697 O O . ASP A 1 92 ? -6.973 15.232 -49.761 1.00 66.06 92 ASP A O 1
ATOM 701 N N . ARG A 1 93 ? -5.768 15.204 -47.872 1.00 52.50 93 ARG A N 1
ATOM 702 C CA . ARG A 1 93 ? -6.357 13.995 -47.283 1.00 52.50 93 ARG A CA 1
ATOM 703 C C . ARG A 1 93 ? -5.942 13.889 -45.824 1.00 52.50 93 ARG A C 1
ATOM 705 O O . ARG A 1 93 ? -4.856 13.431 -45.483 1.00 52.50 93 ARG A O 1
ATOM 712 N N . SER A 1 94 ? -6.849 14.354 -44.972 1.00 50.34 94 SER A N 1
ATOM 713 C CA . SER A 1 94 ? -6.890 14.045 -43.551 1.00 50.34 94 SER A CA 1
ATOM 714 C C . SER A 1 94 ? -6.777 12.534 -43.334 1.00 50.34 94 SER A C 1
ATOM 716 O O . SER A 1 94 ? -7.410 11.737 -44.030 1.00 50.34 94 SER A O 1
ATOM 718 N N . GLY A 1 95 ? -5.920 12.164 -42.385 1.00 53.75 95 GLY A N 1
ATOM 719 C CA . GLY A 1 95 ? -5.551 10.786 -42.100 1.00 53.75 95 GLY A CA 1
ATOM 720 C C . GLY A 1 95 ? -6.706 9.895 -41.646 1.00 53.75 95 GLY A C 1
ATOM 721 O O . GLY A 1 95 ? -7.623 10.330 -40.946 1.00 53.75 95 GLY A O 1
ATOM 722 N N . ILE A 1 96 ? -6.573 8.622 -42.013 1.00 36.78 96 ILE A N 1
ATOM 723 C CA . ILE A 1 96 ? -6.902 7.469 -41.170 1.00 36.78 96 ILE A CA 1
ATOM 724 C C . ILE A 1 96 ? -5.609 6.673 -41.028 1.00 36.78 96 ILE A C 1
ATOM 726 O O . ILE A 1 96 ? -4.940 6.487 -42.072 1.00 36.78 96 ILE A O 1
#